Protein AF-A0A5B6X4G0-F1 (afdb_monomer_lite)

Sequence (119 aa):
MLKAKLSKEMHTSPTMQPSDYNLGEDCPVFENLFEFCQIYAGGTIDTARRLNNQLCDIVINWAGGLHHTKKCEAFGFCYISDMVLGILELLKYHARVLYIDIDVDHSDGVEEAFYFTDR

Foldseek 3Di:
DDDDDDPPPPPDDPPDDLVQQPDDDQADDDPCPVVLVCQQLVQLLVQLVCVLVVVDPDGDRPSAPLQQHAPRHADRNRDDHSVLNNVVSNVVRDVDDDDDDPDPDDSVRNCVSCVPDPD

Structure (mmCIF, N/CA/C/O backbone):
data_AF-A0A5B6X4G0-F1
#
_entry.id   AF-A0A5B6X4G0-F1
#
loop_
_atom_site.group_PDB
_atom_site.id
_atom_site.type_symbol
_atom_site.label_atom_id
_atom_site.label_alt_id
_atom_site.label_comp_id
_atom_site.label_asym_id
_atom_site.label_entity_id
_atom_site.label_seq_id
_atom_site.pdbx_PDB_ins_code
_atom_site.Cartn_x
_atom_site.Cartn_y
_atom_site.Cartn_z
_atom_site.occupancy
_atom_site.B_iso_or_equiv
_atom_site.auth_seq_id
_atom_site.auth_comp_id
_atom_site.auth_asym_id
_atom_site.auth_atom_id
_atom_site.pdbx_PDB_model_num
ATOM 1 N N . MET A 1 1 ? 52.488 11.495 6.772 1.00 39.47 1 MET A N 1
ATOM 2 C CA . MET A 1 1 ? 51.043 11.501 6.455 1.00 39.47 1 MET A CA 1
ATOM 3 C C . MET A 1 1 ? 50.605 10.074 6.168 1.00 39.47 1 MET A C 1
ATOM 5 O O . MET A 1 1 ? 50.981 9.516 5.145 1.00 39.47 1 MET A O 1
ATOM 9 N N . LEU A 1 2 ? 49.916 9.463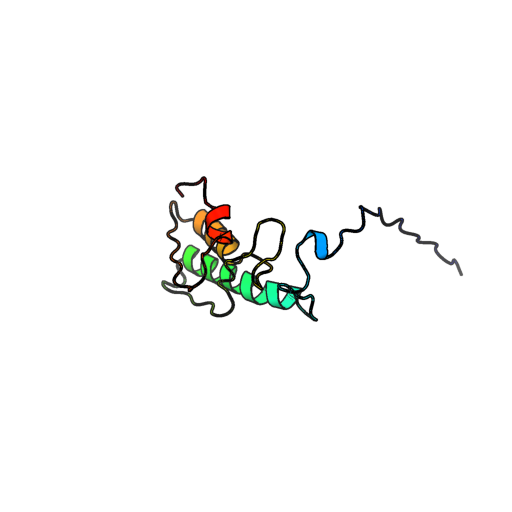 7.131 1.00 31.64 2 LEU A N 1
ATOM 10 C CA . LEU A 1 2 ? 49.432 8.083 7.092 1.00 31.64 2 LEU A CA 1
ATOM 11 C C . LEU A 1 2 ? 48.284 7.974 6.069 1.00 31.64 2 LEU A C 1
ATOM 13 O O . LEU A 1 2 ? 47.254 8.619 6.245 1.00 31.64 2 LEU A O 1
ATOM 17 N N . LYS A 1 3 ? 48.436 7.164 5.015 1.00 36.62 3 LYS A N 1
ATOM 18 C CA . LYS A 1 3 ? 47.300 6.719 4.194 1.00 36.62 3 LYS A CA 1
ATOM 19 C C . LYS A 1 3 ? 46.641 5.546 4.918 1.00 36.62 3 LYS A C 1
ATOM 21 O O . LYS A 1 3 ? 47.183 4.443 4.919 1.00 36.62 3 LYS A O 1
ATOM 26 N N . ALA A 1 4 ? 45.503 5.787 5.561 1.00 38.59 4 ALA A N 1
ATOM 27 C CA . ALA A 1 4 ? 44.689 4.723 6.132 1.00 38.59 4 ALA A CA 1
ATOM 28 C C . ALA A 1 4 ? 44.057 3.900 4.996 1.00 38.59 4 ALA A C 1
ATOM 30 O O . ALA A 1 4 ? 43.208 4.387 4.251 1.00 38.59 4 ALA A O 1
ATOM 31 N N . LYS A 1 5 ? 44.501 2.646 4.865 1.00 47.25 5 LYS A N 1
ATOM 32 C CA . LYS A 1 5 ? 43.754 1.569 4.212 1.00 47.25 5 LYS A CA 1
ATOM 33 C C . LYS A 1 5 ? 42.470 1.350 5.013 1.00 47.25 5 LYS A C 1
ATOM 35 O O . LYS A 1 5 ? 42.534 0.883 6.144 1.00 47.25 5 LYS A O 1
ATOM 40 N N . LEU A 1 6 ? 41.326 1.647 4.414 1.00 38.69 6 LEU A N 1
ATOM 41 C CA . LEU A 1 6 ? 40.034 1.110 4.829 1.00 38.69 6 LEU A CA 1
ATOM 42 C C . LEU A 1 6 ? 39.427 0.412 3.614 1.00 38.69 6 LEU A C 1
ATOM 44 O O . LEU A 1 6 ? 38.530 0.929 2.959 1.00 38.69 6 LEU A O 1
ATOM 48 N N . SER A 1 7 ? 39.954 -0.768 3.290 1.00 37.94 7 SER A N 1
ATOM 49 C CA . SER A 1 7 ? 39.195 -1.754 2.530 1.00 37.94 7 SER A CA 1
ATOM 50 C C . SER A 1 7 ? 38.190 -2.361 3.506 1.00 37.94 7 SER A C 1
ATOM 52 O O . SER A 1 7 ? 38.510 -3.308 4.222 1.00 37.94 7 SER A O 1
ATOM 54 N N . LYS A 1 8 ? 36.994 -1.773 3.603 1.00 41.69 8 LYS A N 1
ATOM 55 C CA . LYS A 1 8 ? 35.850 -2.527 4.118 1.00 41.69 8 LYS A CA 1
ATOM 56 C C . LYS A 1 8 ? 35.581 -3.608 3.081 1.00 41.69 8 LYS A C 1
ATOM 58 O O . LYS A 1 8 ? 35.135 -3.304 1.979 1.00 41.69 8 LYS A O 1
ATOM 63 N N . GLU A 1 9 ? 35.925 -4.840 3.422 1.00 37.94 9 GLU A N 1
ATOM 64 C CA . GLU A 1 9 ? 35.411 -6.017 2.741 1.00 37.94 9 GLU A CA 1
ATOM 65 C C . GLU A 1 9 ? 33.888 -5.963 2.867 1.00 37.94 9 GLU A C 1
ATOM 67 O O . GLU A 1 9 ? 33.306 -6.186 3.929 1.00 37.94 9 GLU A O 1
ATOM 72 N N . MET A 1 10 ? 33.251 -5.522 1.788 1.00 39.38 10 MET A N 1
ATOM 73 C CA . MET A 1 10 ? 31.817 -5.611 1.616 1.00 39.38 10 MET A CA 1
ATOM 74 C C . MET A 1 10 ? 31.537 -7.101 1.462 1.00 39.38 10 MET A C 1
ATOM 76 O O . MET A 1 10 ? 31.971 -7.709 0.487 1.00 39.38 10 MET A O 1
ATOM 80 N N . HIS A 1 11 ? 30.902 -7.705 2.464 1.00 40.31 11 HIS A N 1
ATOM 81 C CA . HIS A 1 11 ? 30.428 -9.078 2.375 1.00 40.31 11 HIS A CA 1
ATOM 82 C C . HIS A 1 11 ? 29.457 -9.126 1.187 1.00 40.31 11 HIS A C 1
ATOM 84 O O . HIS A 1 11 ? 28.324 -8.662 1.288 1.00 40.31 11 HIS A O 1
ATOM 90 N N . THR A 1 12 ? 29.927 -9.576 0.023 1.00 41.88 12 THR A N 1
ATOM 91 C CA . THR A 1 12 ? 29.094 -9.722 -1.167 1.00 41.88 12 THR A CA 1
ATOM 92 C C . THR A 1 12 ? 28.172 -10.904 -0.921 1.00 41.88 12 THR A C 1
ATOM 94 O O . THR A 1 12 ? 28.538 -12.055 -1.161 1.00 41.88 12 THR A O 1
ATOM 97 N N . SER A 1 13 ? 26.972 -10.622 -0.416 1.00 51.78 13 SER A N 1
ATOM 98 C CA . SER A 1 13 ? 25.807 -11.443 -0.730 1.00 51.78 13 SER A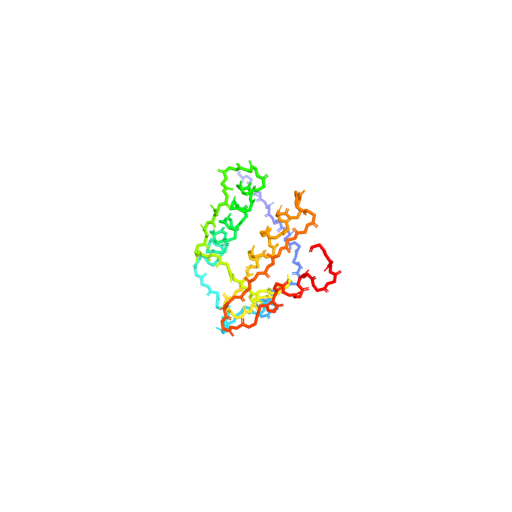 CA 1
ATOM 99 C C . SER A 1 13 ? 25.754 -11.642 -2.252 1.00 51.78 13 SER A C 1
ATOM 101 O O . SER A 1 13 ? 26.215 -10.750 -2.977 1.00 51.78 13 SER A O 1
ATOM 103 N N . PRO A 1 14 ? 25.238 -12.776 -2.763 1.00 58.16 14 PRO A N 1
ATOM 104 C CA . PRO A 1 14 ? 25.027 -12.930 -4.200 1.00 58.16 14 PRO A CA 1
ATOM 105 C C . PRO A 1 14 ? 24.343 -11.666 -4.729 1.00 58.16 14 PRO A C 1
ATOM 107 O O . PRO A 1 14 ? 23.391 -11.178 -4.120 1.00 58.16 14 PRO A O 1
ATOM 110 N N . THR A 1 15 ? 24.911 -11.067 -5.776 1.00 66.62 15 THR A N 1
ATOM 111 C CA . THR A 1 15 ? 24.420 -9.814 -6.352 1.00 66.62 15 THR A CA 1
ATOM 112 C C . THR A 1 15 ? 23.025 -10.058 -6.907 1.00 66.62 15 THR A C 1
ATOM 114 O O . THR A 1 15 ? 22.897 -10.569 -8.019 1.00 66.62 15 THR A O 1
ATOM 117 N N . MET A 1 16 ? 22.005 -9.737 -6.112 1.00 76.94 16 MET A N 1
ATOM 118 C CA . MET A 1 16 ? 20.603 -9.796 -6.511 1.00 76.94 16 MET A CA 1
ATOM 119 C C . MET A 1 16 ? 20.400 -8.917 -7.743 1.00 76.94 16 MET A C 1
ATOM 121 O O . MET A 1 16 ? 20.843 -7.765 -7.767 1.00 76.94 16 MET A O 1
ATOM 125 N N . GLN A 1 17 ? 19.783 -9.476 -8.776 1.00 85.12 17 GLN A N 1
ATOM 126 C CA . GLN A 1 17 ? 19.487 -8.775 -10.017 1.00 85.12 17 GLN A CA 1
ATOM 127 C C . GLN A 1 17 ? 18.074 -8.179 -9.960 1.00 85.12 17 GLN A C 1
ATOM 129 O O . GLN A 1 17 ? 17.201 -8.755 -9.316 1.00 85.12 17 GLN A O 1
ATOM 134 N N . PRO A 1 18 ? 17.795 -7.060 -10.654 1.00 84.31 18 PRO A N 1
ATOM 135 C CA . PRO A 1 18 ? 16.442 -6.497 -10.730 1.00 84.31 18 PRO A CA 1
ATOM 136 C C . PRO A 1 18 ? 15.387 -7.512 -11.205 1.00 84.31 18 PRO A C 1
ATOM 138 O O . PRO A 1 18 ? 14.271 -7.538 -10.692 1.00 84.31 18 PRO A O 1
ATOM 141 N N . SER A 1 19 ? 15.776 -8.410 -12.113 1.00 87.88 19 SER A N 1
ATOM 142 C CA . SER A 1 19 ? 14.930 -9.500 -12.606 1.00 87.88 19 SER A CA 1
ATOM 143 C C . SER A 1 19 ? 14.489 -10.480 -11.519 1.00 87.88 19 SER A C 1
ATOM 145 O O . SER A 1 19 ? 13.425 -11.071 -11.654 1.00 87.88 19 SER A O 1
ATOM 147 N N . ASP A 1 20 ? 15.267 -10.638 -10.440 1.00 90.56 20 ASP A N 1
ATOM 148 C CA . ASP A 1 20 ? 14.915 -11.520 -9.317 1.00 90.56 20 ASP A CA 1
ATOM 149 C C . ASP A 1 20 ? 13.685 -11.002 -8.544 1.00 90.56 20 ASP A C 1
ATOM 151 O O . ASP A 1 20 ? 13.076 -11.751 -7.788 1.00 90.56 20 ASP A O 1
ATOM 155 N N . TYR A 1 21 ? 13.325 -9.729 -8.746 1.00 91.75 21 TYR A N 1
ATOM 156 C CA . TYR A 1 21 ? 12.186 -9.035 -8.136 1.00 91.75 21 TYR A CA 1
ATOM 157 C C . TYR A 1 21 ? 11.146 -8.587 -9.169 1.00 91.75 21 TYR A C 1
ATOM 159 O O . TYR A 1 21 ? 10.325 -7.719 -8.873 1.00 91.75 21 TYR A O 1
ATOM 167 N N . ASN A 1 22 ? 11.214 -9.132 -10.388 1.00 93.19 22 ASN A N 1
ATOM 168 C CA . ASN A 1 22 ? 10.370 -8.755 -11.521 1.00 93.19 22 ASN A CA 1
ATOM 169 C C . ASN A 1 22 ? 10.425 -7.248 -11.870 1.00 93.19 22 ASN A C 1
ATOM 171 O O . ASN A 1 22 ? 9.466 -6.663 -12.366 1.00 93.19 22 ASN A O 1
ATOM 175 N N . LEU A 1 23 ? 11.574 -6.604 -11.629 1.00 93.19 23 LEU A N 1
ATOM 176 C CA . LEU A 1 23 ? 11.848 -5.250 -12.110 1.00 93.19 23 LEU A CA 1
ATOM 177 C C . LEU A 1 23 ? 12.377 -5.337 -13.545 1.00 93.19 23 LEU A C 1
ATOM 179 O O . LEU A 1 23 ? 13.446 -5.903 -13.792 1.00 93.19 23 LEU A O 1
ATOM 183 N N . GLY A 1 24 ? 11.626 -4.785 -14.493 1.00 90.62 24 GLY A N 1
ATOM 184 C CA . GLY A 1 24 ? 11.836 -5.017 -15.918 1.00 90.62 24 GLY A CA 1
ATOM 185 C C . GLY A 1 24 ? 10.861 -4.236 -16.791 1.00 90.62 24 GLY A C 1
ATOM 186 O O . GLY A 1 24 ? 10.734 -3.028 -16.640 1.00 90.62 24 GLY A O 1
ATOM 187 N N . GLU A 1 25 ? 10.213 -4.919 -17.731 1.00 89.00 25 GLU A N 1
ATOM 188 C CA . GLU A 1 25 ? 9.345 -4.292 -18.735 1.00 89.00 25 GLU A CA 1
ATOM 189 C C . GLU A 1 25 ? 8.083 -3.678 -18.107 1.00 89.00 25 GLU A C 1
ATOM 191 O O . GLU A 1 25 ? 7.876 -2.471 -18.223 1.00 89.00 25 GLU A O 1
ATOM 196 N N . ASP A 1 26 ? 7.311 -4.473 -17.359 1.00 91.31 26 ASP A N 1
ATOM 197 C CA . ASP A 1 26 ? 6.083 -4.008 -16.692 1.00 91.31 26 ASP A CA 1
ATOM 198 C C . ASP A 1 26 ? 6.368 -3.139 -15.458 1.00 91.31 26 ASP A C 1
ATOM 200 O O . ASP A 1 26 ? 5.592 -2.253 -15.108 1.00 91.31 26 ASP A O 1
ATOM 204 N N . CYS A 1 27 ? 7.500 -3.364 -14.792 1.00 95.62 27 CYS A N 1
ATOM 205 C CA . CYS A 1 27 ? 7.912 -2.635 -13.592 1.00 95.62 27 CYS A CA 1
ATOM 206 C C . CYS A 1 27 ? 9.294 -1.998 -13.809 1.00 95.62 27 CYS A C 1
ATOM 208 O O . CYS A 1 27 ? 10.293 -2.492 -13.269 1.00 95.62 27 CYS A O 1
ATOM 210 N N . PRO A 1 28 ? 9.391 -0.937 -14.633 1.00 95.25 28 PRO A N 1
ATOM 211 C CA . PRO A 1 28 ? 10.666 -0.339 -14.998 1.00 95.25 28 PRO A CA 1
ATOM 212 C C . PRO A 1 28 ? 11.353 0.338 -13.817 1.00 95.25 28 PRO A C 1
ATOM 214 O O . PRO A 1 28 ? 10.740 0.985 -12.971 1.00 95.25 28 PRO A O 1
ATOM 217 N N . VAL A 1 29 ? 12.682 0.269 -13.807 1.00 94.75 29 VAL A N 1
ATOM 218 C CA . VAL A 1 29 ? 13.488 1.087 -12.900 1.00 94.75 29 VAL A CA 1
ATOM 219 C C . VAL A 1 29 ? 13.586 2.499 -13.471 1.00 94.75 29 VAL A C 1
ATOM 221 O O . VAL A 1 29 ? 14.064 2.692 -14.588 1.00 94.75 29 VAL A O 1
ATOM 224 N N . PHE A 1 30 ? 13.169 3.492 -12.690 1.00 94.75 30 PHE A N 1
ATOM 225 C CA . PHE A 1 30 ? 13.258 4.908 -13.046 1.00 94.75 30 PHE A CA 1
ATOM 226 C C . PHE A 1 30 ? 13.868 5.740 -11.909 1.00 94.75 30 PHE A C 1
ATOM 228 O O . PHE A 1 30 ? 13.978 5.290 -10.763 1.00 94.75 30 PHE A O 1
ATOM 235 N N . GLU A 1 31 ? 14.313 6.955 -12.235 1.00 97.25 31 GLU A N 1
ATOM 236 C CA . GLU A 1 31 ? 14.870 7.888 -11.252 1.00 97.25 31 GLU A CA 1
ATOM 237 C C . GLU A 1 31 ? 13.829 8.202 -10.169 1.00 97.25 31 GLU A C 1
ATOM 239 O O . GLU A 1 31 ? 12.681 8.505 -10.476 1.00 97.25 31 GLU A O 1
ATOM 244 N N . ASN A 1 32 ? 14.225 8.131 -8.898 1.00 97.06 32 ASN A N 1
ATOM 245 C CA . ASN A 1 32 ? 13.341 8.345 -7.746 1.00 97.06 32 ASN A CA 1
ATOM 246 C C . ASN A 1 32 ? 12.226 7.293 -7.575 1.00 97.06 32 ASN A C 1
ATOM 248 O O . ASN A 1 32 ? 11.277 7.536 -6.833 1.00 97.06 32 ASN A O 1
ATOM 252 N N . LEU A 1 33 ? 12.362 6.091 -8.157 1.00 96.50 33 LEU A N 1
ATOM 253 C CA . LEU A 1 33 ? 11.424 4.976 -7.938 1.00 96.50 33 LEU A CA 1
ATOM 254 C C . LEU A 1 33 ? 11.141 4.724 -6.447 1.00 96.50 33 LEU A C 1
ATOM 256 O O . LEU A 1 33 ? 9.992 4.547 -6.045 1.00 96.50 33 LEU A O 1
ATOM 260 N N . PHE A 1 34 ? 12.176 4.727 -5.606 1.00 96.94 34 PHE A N 1
ATOM 261 C CA . PHE A 1 34 ? 11.983 4.494 -4.175 1.00 96.94 34 PHE A CA 1
ATOM 262 C C . PHE A 1 34 ? 11.250 5.652 -3.487 1.00 96.94 34 PHE A C 1
ATOM 264 O O . PHE A 1 34 ? 10.383 5.405 -2.657 1.00 96.94 34 PHE A O 1
ATOM 271 N N . GLU A 1 35 ? 11.535 6.901 -3.858 1.00 98.19 35 GLU A N 1
ATOM 272 C CA . GLU A 1 35 ? 10.824 8.070 -3.327 1.00 98.19 35 GLU A CA 1
ATOM 273 C C . GLU A 1 35 ? 9.347 8.057 -3.745 1.00 98.19 35 GLU A C 1
ATOM 275 O O . GLU A 1 35 ? 8.473 8.271 -2.907 1.00 98.19 35 GLU A O 1
ATOM 280 N N . PHE A 1 36 ? 9.056 7.701 -5.002 1.00 98.00 36 PHE A N 1
ATOM 281 C CA . PHE A 1 36 ? 7.694 7.443 -5.474 1.00 98.00 36 PHE A CA 1
ATOM 282 C C . PHE A 1 36 ? 6.986 6.425 -4.569 1.00 98.00 36 PHE A C 1
ATOM 284 O O . PHE A 1 36 ? 5.886 6.693 -4.081 1.00 98.00 36 PHE A O 1
ATOM 291 N N . CYS A 1 37 ? 7.661 5.314 -4.256 1.00 98.06 37 CYS A N 1
ATOM 292 C CA . CYS A 1 37 ? 7.141 4.300 -3.343 1.00 98.06 37 CYS A CA 1
ATOM 293 C C . CYS A 1 37 ? 6.900 4.815 -1.923 1.00 98.06 37 CYS A C 1
ATOM 295 O O . CYS A 1 37 ? 5.879 4.506 -1.310 1.00 98.06 37 CYS A O 1
ATOM 297 N N . GLN A 1 38 ? 7.814 5.629 -1.398 1.00 98.44 38 GLN A N 1
ATOM 298 C CA . GLN A 1 38 ? 7.682 6.220 -0.069 1.00 98.44 38 GLN A CA 1
ATOM 299 C C . GLN A 1 38 ? 6.485 7.168 0.032 1.00 98.44 38 GLN A C 1
ATOM 301 O O . GLN A 1 38 ? 5.818 7.178 1.066 1.00 98.44 38 GLN A O 1
ATOM 306 N N . ILE A 1 39 ? 6.201 7.946 -1.015 1.00 98.50 39 ILE A N 1
ATOM 307 C CA . ILE A 1 39 ? 5.106 8.921 -1.013 1.00 98.50 39 ILE A CA 1
ATOM 308 C C . ILE A 1 39 ? 3.754 8.214 -0.909 1.00 98.50 39 ILE A C 1
ATOM 310 O O . ILE A 1 39 ? 2.989 8.516 0.012 1.00 98.50 39 ILE A O 1
ATOM 314 N N . TYR A 1 40 ? 3.455 7.261 -1.799 1.00 98.50 40 TYR A N 1
ATOM 315 C CA . TYR A 1 40 ? 2.140 6.615 -1.772 1.00 98.50 40 TYR A CA 1
ATOM 316 C C . TYR A 1 40 ? 1.977 5.701 -0.553 1.00 98.50 40 TYR A C 1
ATOM 318 O O . TYR A 1 40 ? 0.952 5.776 0.125 1.00 98.50 40 TYR A O 1
ATOM 326 N N . ALA A 1 41 ? 3.002 4.912 -0.205 1.00 98.44 41 ALA A N 1
ATOM 327 C CA . ALA A 1 41 ? 2.925 3.996 0.931 1.00 98.44 41 ALA A CA 1
ATOM 328 C C . ALA A 1 41 ? 2.869 4.755 2.261 1.00 98.44 41 ALA A C 1
ATOM 330 O O . ALA A 1 41 ? 2.088 4.411 3.150 1.00 98.44 41 ALA A O 1
ATOM 331 N N . GLY A 1 42 ? 3.656 5.827 2.388 1.00 98.69 42 GLY A N 1
ATOM 332 C CA . GLY A 1 42 ? 3.622 6.719 3.542 1.00 98.69 42 GLY A CA 1
ATOM 333 C C . GLY A 1 42 ? 2.260 7.389 3.712 1.00 98.69 42 GLY A C 1
ATOM 334 O O . GLY A 1 42 ? 1.751 7.438 4.832 1.00 98.69 42 GLY A O 1
ATOM 335 N N . GLY A 1 43 ? 1.639 7.833 2.614 1.00 98.62 43 GLY A N 1
ATOM 336 C CA . GLY A 1 43 ? 0.275 8.366 2.618 1.00 98.62 43 GLY A CA 1
ATOM 337 C C . GLY A 1 43 ? -0.744 7.352 3.144 1.00 98.62 43 GLY A C 1
ATOM 338 O O . GLY A 1 43 ? -1.509 7.656 4.060 1.00 98.62 43 GLY A O 1
ATOM 339 N N . THR A 1 44 ? -0.716 6.118 2.643 1.00 98.75 44 THR A N 1
ATOM 340 C CA . THR A 1 44 ? -1.647 5.063 3.076 1.00 98.75 44 THR A CA 1
ATOM 341 C C . THR A 1 44 ? -1.449 4.692 4.550 1.00 98.75 44 THR A C 1
ATOM 343 O O . THR A 1 44 ? -2.419 4.582 5.299 1.00 98.75 44 THR A O 1
ATOM 346 N N . ILE A 1 45 ? -0.206 4.618 5.035 1.00 98.75 45 ILE A N 1
ATOM 34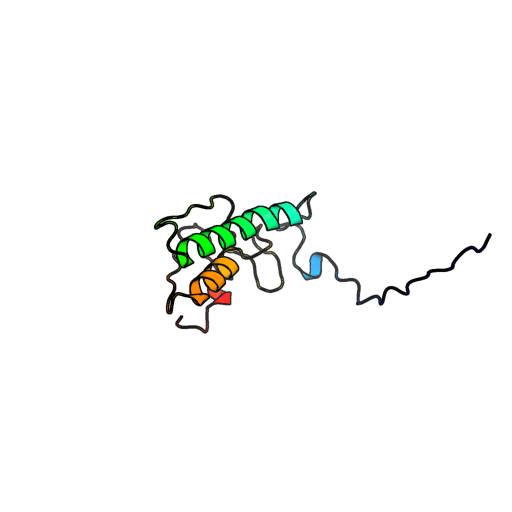7 C CA . ILE A 1 45 ? 0.069 4.385 6.463 1.00 98.75 45 ILE A CA 1
ATOM 348 C C . ILE A 1 45 ? -0.403 5.564 7.332 1.00 98.75 45 ILE A C 1
ATOM 350 O O . ILE A 1 45 ? -1.018 5.341 8.376 1.00 98.75 45 ILE A O 1
ATOM 354 N N . ASP A 1 46 ? -0.141 6.819 6.943 1.00 98.69 46 ASP A N 1
ATOM 355 C CA . ASP A 1 46 ? -0.575 7.994 7.721 1.00 98.69 46 ASP A CA 1
ATOM 356 C C . ASP A 1 46 ? -2.103 8.089 7.797 1.00 98.69 46 ASP A C 1
ATOM 358 O O . ASP A 1 46 ? -2.667 8.338 8.863 1.00 98.69 46 ASP A O 1
ATOM 362 N N . THR A 1 47 ? -2.794 7.818 6.689 1.00 98.50 47 THR A N 1
ATOM 363 C CA . THR A 1 47 ? -4.262 7.797 6.658 1.00 98.50 47 THR A CA 1
ATOM 364 C C . THR A 1 47 ? -4.845 6.708 7.566 1.00 98.50 47 THR A C 1
ATOM 366 O O . THR A 1 47 ? -5.718 7.015 8.381 1.00 98.50 47 THR A O 1
ATOM 369 N N . ALA A 1 48 ? -4.308 5.482 7.540 1.00 98.69 48 ALA A N 1
ATOM 370 C CA . ALA A 1 48 ? -4.693 4.420 8.475 1.00 98.69 48 ALA A CA 1
ATOM 371 C C . ALA A 1 48 ? -4.440 4.817 9.942 1.00 98.69 48 ALA A C 1
ATOM 373 O O . ALA A 1 48 ? -5.294 4.617 10.809 1.00 98.69 48 ALA A O 1
ATOM 374 N N . ARG A 1 49 ? -3.307 5.471 10.232 1.00 98.62 49 ARG A N 1
ATOM 375 C CA . ARG A 1 49 ? -3.014 6.011 11.570 1.00 98.62 49 ARG A CA 1
ATOM 376 C C . ARG A 1 49 ? -4.021 7.070 12.002 1.00 98.62 49 ARG A C 1
ATOM 378 O O . ARG A 1 49 ? -4.384 7.102 13.177 1.00 98.62 49 ARG A O 1
ATOM 385 N N . ARG A 1 50 ? -4.470 7.949 11.106 1.00 98.75 50 ARG A N 1
ATOM 386 C CA . ARG A 1 50 ? -5.483 8.972 11.423 1.00 98.75 50 ARG A CA 1
ATOM 387 C C . ARG A 1 50 ? -6.828 8.348 11.784 1.00 98.75 50 ARG A C 1
ATOM 389 O O . ARG A 1 50 ? -7.431 8.798 12.758 1.00 98.75 50 ARG A O 1
ATOM 396 N N . LEU A 1 51 ? -7.244 7.302 11.064 1.00 98.62 51 LEU A N 1
ATOM 397 C CA . LEU A 1 51 ? -8.445 6.522 11.386 1.00 98.62 51 LEU A CA 1
ATOM 398 C C . LEU A 1 51 ? -8.319 5.842 12.757 1.00 98.62 51 LEU A C 1
ATOM 4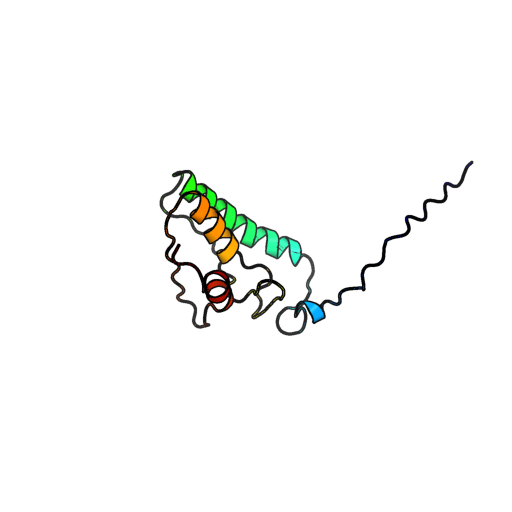00 O O . LEU A 1 51 ? -9.168 6.044 13.622 1.00 98.62 51 LEU A O 1
ATOM 404 N N . ASN A 1 52 ? -7.216 5.126 13.003 1.00 98.62 52 ASN A N 1
ATOM 405 C CA . ASN A 1 52 ? -6.955 4.455 14.283 1.00 98.62 52 ASN A CA 1
ATOM 406 C C . ASN A 1 52 ? -6.987 5.417 15.483 1.00 98.62 52 ASN A C 1
ATOM 408 O O . ASN A 1 52 ? -7.464 5.064 16.560 1.00 98.62 52 ASN A O 1
ATOM 412 N N . ASN A 1 53 ? -6.484 6.641 15.297 1.00 98.44 53 ASN A N 1
ATOM 413 C CA . ASN A 1 53 ? -6.462 7.680 16.329 1.00 98.44 53 ASN A CA 1
ATOM 414 C C . ASN A 1 53 ? -7.757 8.506 16.402 1.00 98.44 53 ASN A C 1
ATOM 416 O O . ASN A 1 53 ? -7.792 9.491 17.137 1.00 98.44 53 ASN A O 1
ATOM 420 N N . GLN A 1 54 ? -8.802 8.134 15.653 1.00 98.06 54 GLN A N 1
ATOM 421 C CA . GLN A 1 54 ? -10.103 8.817 15.636 1.00 98.06 54 GLN A CA 1
ATOM 422 C C . GLN A 1 54 ? -9.984 10.316 15.307 1.00 98.06 54 GLN A C 1
ATOM 424 O O . GLN A 1 54 ? -10.747 11.143 15.801 1.00 98.06 54 GLN A O 1
ATOM 429 N N . LEU A 1 55 ? -8.996 10.685 14.482 1.00 98.56 55 LEU A N 1
ATOM 430 C CA . LEU A 1 55 ? -8.768 12.074 14.068 1.00 98.56 55 LEU A CA 1
ATOM 431 C C . LEU A 1 55 ? -9.641 12.472 12.874 1.00 98.56 55 LEU A C 1
ATOM 433 O O . LEU A 1 55 ? -9.842 13.661 12.626 1.00 98.56 55 LEU A O 1
ATOM 437 N N . CYS A 1 56 ? -10.102 11.486 12.106 1.00 97.25 56 CYS A N 1
ATOM 438 C CA . CYS A 1 56 ? -10.933 11.643 10.919 1.00 97.25 56 CYS A CA 1
ATOM 439 C C . CYS A 1 56 ? -11.849 10.419 10.787 1.00 97.25 56 CYS A C 1
ATOM 441 O O . CYS A 1 56 ? -11.426 9.315 11.125 1.00 97.25 56 CYS A O 1
ATOM 443 N N . ASP A 1 57 ? -13.047 10.600 10.230 1.00 98.31 57 ASP A N 1
ATOM 444 C CA . ASP A 1 57 ? -13.938 9.488 9.858 1.00 98.31 57 ASP A CA 1
ATOM 445 C C . ASP A 1 57 ? -13.642 8.957 8.446 1.00 98.31 57 ASP A C 1
ATOM 447 O O . ASP A 1 57 ? -13.849 7.783 8.151 1.00 98.31 57 ASP A O 1
ATOM 451 N N . ILE A 1 58 ? -13.160 9.839 7.562 1.00 98.62 58 ILE A N 1
ATOM 452 C CA . ILE A 1 58 ? -12.825 9.544 6.167 1.00 98.62 58 ILE A CA 1
ATOM 453 C C . ILE A 1 58 ? -11.454 10.139 5.866 1.00 98.62 58 ILE A C 1
ATOM 455 O O . ILE A 1 58 ? -11.151 11.278 6.227 1.00 98.62 58 ILE A O 1
ATOM 459 N N . VAL A 1 59 ? -10.632 9.358 5.178 1.00 98.44 59 VAL A N 1
ATOM 460 C CA . VAL A 1 59 ? -9.291 9.721 4.726 1.00 98.44 59 VAL A CA 1
ATOM 461 C C . VAL A 1 59 ? -9.163 9.363 3.252 1.00 98.44 59 VAL A C 1
ATOM 463 O O . VAL A 1 59 ? -9.799 8.422 2.784 1.00 98.44 59 VAL A O 1
ATOM 466 N N . ILE A 1 60 ? -8.374 10.135 2.508 1.00 98.44 60 ILE A N 1
ATOM 467 C CA . ILE A 1 60 ? -8.228 9.966 1.062 1.00 98.44 60 ILE A CA 1
ATOM 468 C C . ILE A 1 60 ? -6.744 10.043 0.714 1.00 98.44 60 ILE A C 1
ATOM 470 O O . ILE A 1 60 ? -6.088 11.036 1.032 1.00 98.44 60 ILE A O 1
ATOM 474 N N . ASN A 1 61 ? -6.237 9.015 0.035 1.00 98.38 61 ASN A N 1
ATOM 475 C CA . ASN A 1 61 ? -4.911 9.000 -0.572 1.00 98.38 61 ASN A CA 1
ATOM 476 C C . ASN A 1 61 ? -5.021 8.537 -2.032 1.00 98.38 61 ASN A C 1
ATOM 478 O O . ASN A 1 61 ? -4.986 7.344 -2.305 1.00 98.38 61 ASN A O 1
ATOM 482 N N . TRP A 1 62 ? -5.140 9.480 -2.969 1.00 98.38 62 TRP A N 1
ATOM 483 C CA . TRP A 1 62 ? -5.245 9.160 -4.401 1.00 98.38 62 TRP A CA 1
ATOM 484 C C . TRP A 1 62 ? -3.958 8.606 -5.017 1.00 98.38 62 TRP A C 1
ATOM 486 O O . TRP A 1 62 ? -4.000 8.103 -6.131 1.00 98.38 62 TRP A O 1
ATOM 496 N N . ALA A 1 63 ? -2.817 8.739 -4.335 1.00 97.56 63 ALA A N 1
ATOM 497 C CA . ALA A 1 63 ? -1.550 8.207 -4.827 1.00 97.56 63 ALA A CA 1
ATOM 498 C C . ALA A 1 63 ? -1.381 6.706 -4.538 1.00 97.56 63 ALA A C 1
ATOM 500 O O . ALA A 1 63 ? -0.519 6.083 -5.148 1.00 97.56 63 ALA A O 1
ATOM 501 N N . GLY A 1 64 ? -2.138 6.165 -3.575 1.00 97.38 64 GLY A N 1
ATOM 502 C CA . GLY A 1 64 ? -2.086 4.762 -3.163 1.00 97.38 64 GLY A CA 1
ATOM 503 C C . GLY A 1 64 ? -3.046 3.865 -3.943 1.00 97.38 64 GLY A C 1
ATOM 504 O O . GLY A 1 64 ? -3.579 4.261 -4.976 1.00 97.38 64 GLY A O 1
ATOM 505 N N . GLY A 1 65 ? -3.284 2.663 -3.416 1.00 96.88 65 GLY A N 1
ATOM 506 C CA . GLY A 1 65 ? -4.146 1.661 -4.053 1.00 96.88 65 GLY A CA 1
ATOM 507 C C . GLY A 1 65 ? -3.407 0.746 -5.031 1.00 96.88 65 GLY A C 1
ATOM 508 O O . GLY A 1 65 ? -4.028 0.168 -5.915 1.00 96.88 65 GLY A O 1
ATOM 509 N N . LEU A 1 66 ? -2.085 0.602 -4.892 1.00 96.06 66 LEU A N 1
ATOM 510 C CA . LEU A 1 66 ? -1.263 -0.215 -5.785 1.00 96.06 66 LEU A CA 1
ATOM 511 C C . LEU A 1 66 ? -1.389 -1.694 -5.392 1.00 96.06 66 LEU A C 1
ATOM 513 O O . LEU A 1 66 ? -0.637 -2.225 -4.567 1.00 96.06 66 LEU A O 1
ATOM 517 N N . HIS A 1 67 ? -2.386 -2.352 -5.976 1.00 94.62 67 HIS A N 1
ATOM 518 C CA . HIS A 1 67 ? -2.932 -3.615 -5.479 1.00 94.62 67 HIS A CA 1
ATOM 519 C C . HIS A 1 67 ? -2.314 -4.907 -6.047 1.00 94.62 67 HIS A C 1
ATOM 521 O O . HIS A 1 67 ? -2.548 -5.981 -5.493 1.00 94.62 67 HIS A O 1
ATOM 527 N N . HIS A 1 68 ? -1.467 -4.815 -7.075 1.00 95.19 68 HIS A N 1
ATOM 528 C CA . HIS A 1 68 ? -0.854 -5.982 -7.724 1.00 95.19 68 HIS A CA 1
ATOM 529 C C . HIS A 1 68 ? 0.434 -6.480 -7.059 1.00 95.19 68 HIS A C 1
ATOM 531 O O . HIS A 1 68 ? 0.902 -7.583 -7.339 1.00 95.19 68 HIS A O 1
ATOM 537 N N . THR A 1 69 ? 1.041 -5.681 -6.174 1.00 88.25 69 THR A N 1
ATOM 538 C CA . THR A 1 69 ? 2.350 -6.021 -5.597 1.00 88.25 69 THR A CA 1
ATOM 539 C C . THR A 1 69 ? 2.287 -7.320 -4.792 1.00 88.25 69 THR A C 1
ATOM 541 O O . THR A 1 69 ? 1.444 -7.473 -3.903 1.00 88.25 69 THR A O 1
ATOM 544 N N . LYS A 1 70 ? 3.253 -8.210 -5.023 1.00 89.94 70 LYS A N 1
ATOM 545 C CA . LYS A 1 70 ? 3.435 -9.454 -4.271 1.00 89.94 70 LYS A CA 1
ATOM 546 C C . LYS A 1 70 ? 4.476 -9.287 -3.169 1.00 89.94 70 LYS A C 1
ATOM 548 O O . LYS A 1 70 ? 5.218 -8.311 -3.114 1.00 89.94 70 LYS A O 1
ATOM 553 N N . LYS A 1 71 ? 4.577 -10.263 -2.263 1.00 90.44 71 LYS A N 1
ATOM 554 C CA . LYS A 1 71 ? 5.463 -10.155 -1.086 1.00 90.44 71 LYS A CA 1
ATOM 555 C C . LYS A 1 71 ? 6.943 -9.937 -1.437 1.00 90.44 71 LYS A C 1
ATOM 557 O O . LYS A 1 71 ? 7.645 -9.269 -0.679 1.00 90.44 71 LYS A O 1
ATOM 562 N N . CYS A 1 72 ? 7.414 -10.529 -2.532 1.00 92.00 72 CYS A N 1
ATOM 563 C CA . CYS A 1 72 ? 8.828 -10.538 -2.911 1.00 92.00 72 CYS A CA 1
ATOM 564 C C . CYS A 1 72 ? 9.071 -10.139 -4.375 1.00 92.00 72 CYS A C 1
ATOM 566 O O . CYS A 1 72 ? 10.158 -10.396 -4.876 1.00 92.00 72 CYS A O 1
ATOM 568 N N . GLU A 1 73 ? 8.099 -9.539 -5.063 1.00 92.50 73 GLU A N 1
ATOM 569 C CA . GLU A 1 73 ? 8.235 -9.138 -6.468 1.00 92.50 73 GLU A CA 1
ATOM 570 C C . GLU A 1 73 ? 7.280 -7.988 -6.812 1.00 92.50 73 GLU A C 1
ATOM 572 O O . GLU A 1 73 ? 6.193 -7.864 -6.238 1.00 92.50 73 GLU A O 1
ATOM 577 N N . ALA A 1 74 ? 7.714 -7.136 -7.740 1.00 94.81 74 ALA A N 1
ATOM 578 C CA . ALA A 1 74 ? 6.876 -6.118 -8.355 1.00 94.81 74 ALA A CA 1
ATOM 579 C C . ALA A 1 74 ? 5.972 -6.760 -9.420 1.00 94.81 74 ALA A C 1
ATOM 581 O O . ALA A 1 74 ? 6.350 -7.743 -10.055 1.00 94.81 74 ALA A O 1
ATOM 582 N N . PHE A 1 75 ? 4.772 -6.231 -9.629 1.00 93.25 75 PHE A N 1
ATOM 583 C CA . PHE A 1 75 ? 3.855 -6.747 -10.649 1.00 93.25 75 PHE A CA 1
ATOM 584 C C . PHE A 1 75 ? 2.842 -5.673 -11.046 1.00 93.25 75 PHE A C 1
ATOM 586 O O . PHE A 1 75 ? 2.445 -4.875 -10.199 1.00 93.25 75 PHE A O 1
ATOM 593 N N . GLY A 1 76 ? 2.442 -5.623 -12.321 1.00 90.94 76 GLY A N 1
ATOM 594 C CA . GLY A 1 76 ? 1.393 -4.712 -12.801 1.00 90.94 76 GLY A CA 1
ATOM 595 C C . GLY A 1 76 ? 1.621 -3.247 -12.412 1.00 90.94 76 GLY A C 1
ATOM 596 O O . GLY A 1 76 ? 0.750 -2.628 -11.807 1.00 90.94 76 GLY A O 1
ATOM 597 N N . PHE A 1 77 ? 2.818 -2.707 -12.673 1.00 94.69 77 PHE A N 1
ATOM 598 C CA . PHE A 1 77 ? 3.238 -1.344 -12.291 1.00 94.69 77 PHE A CA 1
ATOM 599 C C . PHE A 1 77 ? 3.335 -1.070 -10.775 1.00 94.69 77 PHE A C 1
ATOM 601 O O . PHE A 1 77 ? 3.638 0.056 -10.371 1.00 94.69 77 PHE A O 1
ATOM 608 N N . CYS A 1 78 ? 3.128 -2.080 -9.927 1.00 95.50 78 CYS A N 1
ATOM 609 C CA . CYS A 1 78 ? 3.112 -1.957 -8.474 1.00 95.50 78 CYS A CA 1
ATOM 610 C C . CYS A 1 78 ? 4.400 -2.522 -7.844 1.00 95.50 78 CYS A C 1
ATOM 612 O O . CYS A 1 78 ? 4.843 -3.616 -8.189 1.00 95.50 78 CYS A O 1
ATOM 614 N N . TYR A 1 79 ? 5.005 -1.767 -6.917 1.00 96.50 79 TYR A N 1
ATOM 615 C CA . TYR A 1 79 ? 6.327 -2.076 -6.335 1.00 96.50 79 TYR A CA 1
ATOM 616 C C . TYR A 1 79 ? 6.294 -2.321 -4.819 1.00 96.50 79 TYR A C 1
ATOM 618 O O . TYR A 1 79 ? 7.072 -3.120 -4.303 1.00 96.50 79 TYR A O 1
ATOM 626 N N . ILE A 1 80 ? 5.424 -1.617 -4.089 1.00 96.19 80 ILE A N 1
ATOM 627 C CA . ILE A 1 80 ? 5.141 -1.809 -2.663 1.00 96.19 80 ILE A CA 1
ATOM 628 C C . ILE A 1 80 ? 3.623 -1.903 -2.520 1.00 96.19 80 ILE A C 1
ATOM 630 O O . ILE A 1 80 ? 2.900 -1.049 -3.021 1.00 96.19 80 ILE A O 1
ATOM 634 N N . SER A 1 81 ? 3.135 -2.918 -1.805 1.00 95.50 81 SER A N 1
ATOM 635 C CA . SER A 1 81 ? 1.707 -3.035 -1.500 1.00 95.50 81 SER A CA 1
ATOM 636 C C . SER A 1 81 ? 1.334 -2.091 -0.356 1.00 95.50 81 SER A C 1
ATOM 638 O O . SER A 1 81 ? 1.422 -2.446 0.822 1.00 95.50 81 SER A O 1
ATOM 640 N N . ASP A 1 82 ? 0.942 -0.860 -0.673 1.00 98.00 82 ASP A N 1
ATOM 641 C CA . ASP A 1 82 ? 0.531 0.113 0.338 1.00 98.00 82 ASP A CA 1
ATOM 642 C C . ASP A 1 82 ? -0.781 -0.272 1.022 1.00 98.00 82 ASP A C 1
ATOM 644 O O . ASP A 1 82 ? -0.918 -0.063 2.228 1.00 98.00 82 ASP A O 1
ATOM 648 N N . MET A 1 83 ? -1.701 -0.910 0.295 1.00 97.69 83 MET A N 1
ATOM 649 C CA . MET A 1 83 ? -2.949 -1.431 0.854 1.00 97.69 83 MET A CA 1
ATOM 650 C C . MET A 1 83 ? -2.707 -2.468 1.949 1.00 97.69 83 MET A C 1
ATOM 652 O O . MET A 1 83 ? -3.311 -2.377 3.019 1.00 97.69 83 MET A O 1
ATOM 656 N N . VAL A 1 84 ? -1.776 -3.407 1.743 1.00 98.00 84 VAL A N 1
ATOM 657 C CA . VAL A 1 84 ? -1.410 -4.389 2.776 1.00 98.00 84 VAL A CA 1
ATOM 658 C C . VAL A 1 84 ? -0.831 -3.689 4.003 1.00 98.00 84 VAL A C 1
ATOM 660 O O . VAL A 1 84 ? -1.221 -4.001 5.128 1.00 98.00 84 VAL A O 1
ATOM 663 N N . LEU A 1 85 ? 0.049 -2.700 3.814 1.00 98.38 85 LEU A N 1
ATOM 664 C CA . LEU A 1 85 ? 0.618 -1.927 4.923 1.00 98.38 85 LEU A CA 1
ATOM 665 C C . LEU A 1 85 ? -0.455 -1.131 5.685 1.00 98.38 85 LEU A C 1
ATOM 667 O O . LEU A 1 85 ? -0.440 -1.112 6.917 1.00 98.38 85 LEU A O 1
ATOM 671 N N . GLY A 1 86 ? -1.404 -0.521 4.974 1.00 98.62 86 GLY A N 1
ATOM 672 C CA . GLY A 1 86 ? -2.538 0.195 5.557 1.00 98.62 86 GLY A CA 1
ATOM 673 C C . GLY A 1 86 ? -3.472 -0.720 6.349 1.00 98.62 86 GLY A C 1
ATOM 674 O O . GLY A 1 86 ? -3.812 -0.410 7.490 1.00 98.62 86 GLY A O 1
ATOM 675 N N . ILE A 1 87 ? -3.838 -1.881 5.798 1.00 98.62 87 ILE A N 1
ATOM 676 C CA . ILE A 1 87 ? -4.681 -2.872 6.485 1.00 98.62 87 ILE A CA 1
ATOM 677 C C . ILE A 1 87 ? -3.973 -3.402 7.737 1.00 98.62 87 ILE A C 1
ATOM 679 O O . ILE A 1 87 ? -4.586 -3.467 8.802 1.00 98.62 87 ILE A O 1
ATOM 683 N N . LEU A 1 88 ? -2.674 -3.712 7.662 1.00 98.62 88 LEU A N 1
ATOM 684 C CA . LEU A 1 88 ? -1.890 -4.121 8.833 1.00 98.62 88 LEU A CA 1
ATOM 685 C C . LEU A 1 88 ? -1.846 -3.035 9.916 1.00 98.62 88 LEU A C 1
ATOM 687 O O . LEU A 1 88 ? -1.875 -3.358 11.105 1.00 98.62 88 LEU A O 1
ATOM 691 N N . GLU A 1 89 ? -1.795 -1.758 9.532 1.00 98.81 89 GLU A N 1
ATOM 692 C CA . GLU A 1 89 ? -1.891 -0.640 10.471 1.00 98.81 89 GLU A CA 1
ATOM 693 C C . GLU A 1 89 ? -3.277 -0.583 11.131 1.00 98.81 89 GLU A C 1
ATOM 695 O O . GLU A 1 89 ? -3.360 -0.478 12.355 1.00 98.81 89 GLU A O 1
ATOM 700 N N . LEU A 1 90 ? -4.366 -0.721 10.368 1.00 98.81 90 LEU A N 1
ATOM 701 C CA . LEU A 1 90 ? -5.738 -0.765 10.897 1.00 98.81 90 LEU A CA 1
ATOM 702 C C . LEU A 1 90 ? -5.960 -1.954 11.845 1.00 98.81 90 LEU A C 1
ATOM 704 O O . LEU A 1 90 ? -6.545 -1.809 12.922 1.00 98.81 90 LEU A O 1
ATOM 708 N N . LEU A 1 91 ? -5.429 -3.130 11.507 1.00 98.75 91 LEU A N 1
ATOM 709 C CA . LEU A 1 91 ? -5.540 -4.352 12.311 1.00 98.75 91 LEU A CA 1
ATOM 710 C C . LEU A 1 91 ? -4.854 -4.258 13.686 1.00 98.75 91 LEU A C 1
ATOM 712 O O . LEU A 1 91 ? -5.020 -5.161 14.511 1.00 98.75 91 LEU A O 1
ATOM 716 N N . LYS A 1 92 ? -4.109 -3.188 13.983 1.00 98.56 92 LYS A N 1
ATOM 717 C CA . LYS A 1 92 ? -3.613 -2.916 15.344 1.00 98.56 92 LYS A CA 1
ATOM 718 C C . LYS A 1 92 ? -4.730 -2.513 16.313 1.00 98.56 92 LYS A C 1
ATOM 720 O O . LYS A 1 92 ? -4.585 -2.743 17.510 1.00 98.56 92 LYS A O 1
ATOM 725 N N . TYR A 1 93 ? -5.825 -1.938 15.810 1.00 98.56 93 TYR A N 1
ATOM 726 C CA . TYR A 1 93 ? -6.930 -1.399 16.617 1.00 98.56 93 TYR A CA 1
ATOM 727 C C . TYR A 1 93 ? -8.281 -2.027 16.267 1.00 98.56 93 TYR A C 1
ATOM 729 O O . TYR A 1 93 ? -9.167 -2.110 17.119 1.00 98.56 93 TYR A O 1
ATOM 737 N N . HIS A 1 94 ? -8.437 -2.507 15.034 1.00 98.56 94 HIS A N 1
ATOM 738 C CA . HIS A 1 94 ? -9.667 -3.114 14.550 1.00 98.56 94 HIS A CA 1
ATOM 739 C C . HIS A 1 94 ? -9.559 -4.642 14.551 1.00 98.56 94 HIS A C 1
ATOM 741 O O . HIS A 1 94 ? -8.609 -5.233 14.035 1.00 98.56 94 HIS A O 1
ATOM 747 N N . ALA A 1 95 ? -10.559 -5.302 15.143 1.00 98.44 95 ALA A N 1
ATOM 748 C CA . ALA A 1 95 ? -10.625 -6.762 15.148 1.00 98.44 95 ALA A CA 1
ATOM 749 C C . ALA A 1 95 ? -10.823 -7.325 13.735 1.00 98.44 95 ALA A C 1
ATOM 751 O O . ALA A 1 95 ? -10.270 -8.383 13.445 1.00 98.44 95 ALA A O 1
ATOM 752 N N . ARG A 1 96 ? -11.595 -6.605 12.903 1.00 98.69 96 ARG A N 1
ATOM 753 C CA . ARG A 1 96 ? -11.867 -6.940 11.507 1.00 98.69 96 ARG A CA 1
ATOM 754 C C . ARG A 1 96 ? -11.738 -5.734 10.581 1.00 98.69 96 ARG A C 1
ATOM 756 O O . ARG A 1 96 ? -12.184 -4.651 10.970 1.00 98.69 96 ARG A O 1
ATOM 763 N N . VAL A 1 97 ? -11.206 -5.926 9.375 1.00 98.75 97 VAL A N 1
ATOM 764 C CA . VAL A 1 97 ? -11.108 -4.896 8.322 1.00 98.75 97 VAL A CA 1
ATOM 765 C C . VAL A 1 97 ? -11.738 -5.414 7.026 1.00 98.75 97 VAL A C 1
ATOM 767 O O . VAL A 1 97 ? -11.394 -6.487 6.550 1.00 98.75 97 VAL A O 1
ATOM 770 N N . LEU A 1 98 ? -12.666 -4.649 6.442 1.00 98.62 98 LEU A N 1
ATOM 771 C CA . LEU A 1 98 ? -13.245 -4.956 5.131 1.00 98.62 98 LEU A CA 1
ATOM 772 C C . LEU A 1 98 ? -12.478 -4.199 4.043 1.00 98.62 98 LEU A C 1
ATOM 774 O O . LEU A 1 98 ? -12.419 -2.971 4.079 1.00 98.62 98 LEU A O 1
ATOM 778 N N . TYR A 1 99 ? -11.946 -4.932 3.068 1.00 98.50 99 TYR A N 1
ATOM 779 C CA . TYR A 1 99 ? -11.349 -4.381 1.854 1.00 98.50 99 TYR A CA 1
ATOM 780 C C . TYR A 1 99 ? -12.333 -4.513 0.685 1.00 98.50 99 TYR A C 1
ATOM 782 O O . TYR A 1 99 ? -12.911 -5.580 0.479 1.00 98.50 99 TYR A O 1
ATOM 790 N N . ILE A 1 100 ? -12.551 -3.421 -0.051 1.00 98.31 100 ILE A N 1
ATOM 791 C CA . ILE A 1 100 ? -13.397 -3.384 -1.249 1.00 98.31 100 ILE A CA 1
ATOM 792 C C . ILE A 1 100 ? -12.541 -2.827 -2.377 1.00 98.31 100 ILE A C 1
ATOM 794 O O . ILE A 1 100 ? -12.045 -1.707 -2.266 1.00 98.31 100 ILE A O 1
ATOM 798 N N . ASP A 1 101 ? -12.415 -3.599 -3.450 1.00 98.06 101 ASP A N 1
ATOM 799 C CA . ASP A 1 101 ? -11.726 -3.196 -4.667 1.00 98.06 101 ASP A CA 1
ATOM 800 C C . ASP A 1 101 ? -12.745 -3.028 -5.800 1.00 98.06 101 ASP A C 1
ATOM 802 O O . ASP A 1 101 ? -13.638 -3.861 -5.969 1.00 98.06 101 ASP A O 1
ATOM 806 N N . ILE A 1 102 ? -12.645 -1.914 -6.518 1.00 98.12 102 ILE A N 1
ATOM 807 C CA . ILE A 1 102 ? -13.504 -1.564 -7.658 1.00 98.12 102 ILE A CA 1
ATOM 808 C C . ILE A 1 102 ? -12.687 -1.314 -8.926 1.00 98.12 102 ILE A C 1
ATOM 810 O O . ILE A 1 102 ? -13.243 -0.838 -9.919 1.00 98.12 102 ILE A O 1
ATOM 814 N N . ASP A 1 103 ? -11.381 -1.573 -8.875 1.00 97.44 103 ASP A N 1
ATOM 815 C CA . ASP A 1 103 ? -10.541 -1.560 -10.057 1.00 97.44 103 ASP A CA 1
ATOM 816 C C . ASP A 1 103 ? -11.020 -2.633 -11.055 1.00 97.44 103 ASP A C 1
ATOM 818 O O . ASP A 1 103 ? -11.733 -3.582 -10.708 1.00 97.44 103 ASP A O 1
ATOM 822 N N . VAL A 1 104 ? -10.699 -2.432 -12.332 1.00 97.69 104 VAL A N 1
ATOM 823 C CA . VAL A 1 104 ? -11.034 -3.385 -13.392 1.00 97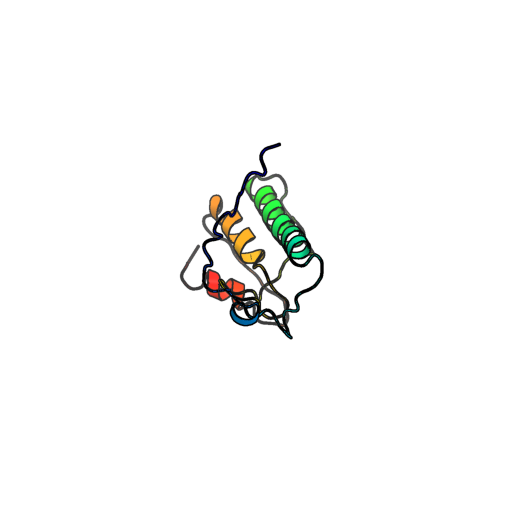.69 104 VAL A CA 1
ATOM 824 C C . VAL A 1 104 ? -10.203 -4.660 -13.269 1.00 97.69 104 VAL A C 1
ATOM 826 O O . VAL A 1 104 ? -10.691 -5.738 -13.621 1.00 97.69 104 VAL A O 1
ATOM 829 N N . ASP A 1 105 ? -8.980 -4.537 -12.754 1.00 96.12 105 ASP A N 1
ATOM 830 C CA . ASP A 1 105 ? -8.064 -5.642 -12.544 1.00 96.12 105 ASP A CA 1
ATOM 831 C C . ASP A 1 105 ? -8.266 -6.276 -11.156 1.00 96.12 105 ASP A C 1
ATOM 833 O O . ASP A 1 105 ? -8.661 -5.640 -10.177 1.00 96.12 105 ASP A O 1
ATOM 837 N N . HIS A 1 106 ? -8.040 -7.588 -11.061 1.00 96.38 106 HIS A N 1
ATOM 838 C CA . HIS A 1 106 ? -8.198 -8.306 -9.794 1.00 96.38 106 HIS A CA 1
ATOM 839 C C . HIS A 1 106 ? -7.073 -7.949 -8.818 1.00 96.38 106 HIS A C 1
ATOM 841 O O . HIS A 1 106 ? -5.896 -8.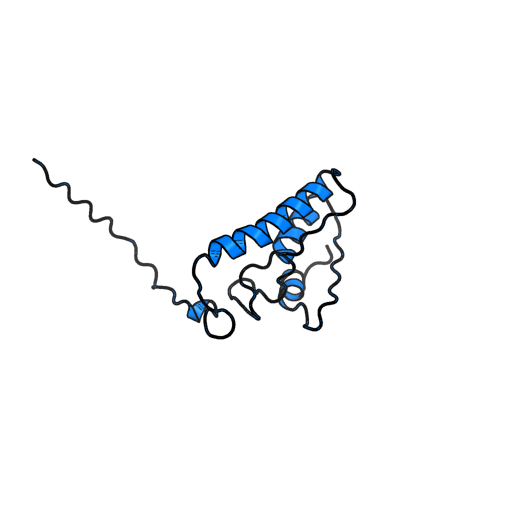009 -9.161 1.00 96.38 106 HIS A O 1
ATOM 847 N N . SER A 1 107 ? -7.463 -7.658 -7.575 1.00 95.25 107 SER A N 1
ATOM 848 C CA . SER A 1 107 ? -6.597 -7.315 -6.439 1.00 95.25 107 SER A CA 1
ATOM 849 C C . SER A 1 107 ? -5.813 -8.505 -5.872 1.00 95.25 107 SER A C 1
ATOM 851 O O . SER A 1 107 ? -5.901 -8.861 -4.692 1.00 95.25 107 SER A O 1
ATOM 853 N N . ASP A 1 108 ? -5.057 -9.169 -6.728 1.00 95.38 108 ASP A N 1
ATOM 854 C CA . ASP A 1 108 ? -4.375 -10.419 -6.432 1.00 95.38 108 ASP A CA 1
ATOM 855 C C . ASP A 1 108 ? -3.300 -10.286 -5.339 1.00 95.38 108 ASP A C 1
ATOM 857 O O . ASP A 1 108 ? -3.068 -11.232 -4.587 1.00 95.38 108 ASP A O 1
ATOM 861 N N . GLY A 1 109 ? -2.634 -9.135 -5.218 1.00 94.56 109 GLY A N 1
ATOM 862 C CA . GLY A 1 109 ? -1.642 -8.879 -4.169 1.00 94.56 109 GLY A CA 1
ATOM 863 C C . GLY A 1 109 ? -2.258 -8.740 -2.774 1.00 94.56 109 GLY A C 1
ATOM 864 O O . GLY A 1 109 ? -1.750 -9.309 -1.804 1.00 94.56 109 GLY A O 1
ATOM 865 N N . VAL A 1 110 ? -3.377 -8.016 -2.663 1.00 97.00 110 VAL A N 1
ATOM 866 C CA . VAL A 1 110 ? -4.087 -7.834 -1.384 1.00 97.00 110 VAL A CA 1
ATOM 867 C C . VAL A 1 110 ? -4.799 -9.122 -0.972 1.00 97.00 110 VAL A C 1
ATOM 869 O O . VAL A 1 110 ? -4.732 -9.503 0.198 1.00 97.00 110 VAL A O 1
ATOM 872 N N . GLU A 1 111 ? -5.429 -9.823 -1.922 1.00 97.56 111 GLU A N 1
ATOM 873 C CA . GLU A 1 111 ? -6.060 -11.124 -1.679 1.00 97.56 111 GLU A CA 1
ATOM 874 C C . GLU A 1 111 ? -5.050 -12.134 -1.126 1.00 97.56 111 GLU A C 1
ATOM 876 O O . GLU A 1 111 ? -5.278 -12.719 -0.067 1.00 97.56 111 GLU A O 1
ATOM 881 N N . GLU A 1 112 ? -3.908 -12.303 -1.794 1.00 97.12 112 GLU A N 1
ATOM 882 C CA . GLU A 1 112 ? -2.875 -13.256 -1.385 1.00 97.12 112 GLU A CA 1
ATOM 883 C C . GLU A 1 112 ? -2.342 -12.960 0.024 1.00 97.12 112 GLU A C 1
ATOM 885 O O . GLU A 1 112 ? -2.147 -13.876 0.828 1.00 97.12 112 GLU A O 1
ATOM 890 N N . ALA A 1 113 ? -2.155 -11.680 0.360 1.00 97.56 113 ALA A N 1
ATOM 891 C CA . ALA A 1 113 ? -1.634 -11.263 1.658 1.00 97.56 113 ALA A CA 1
ATOM 892 C C . ALA A 1 113 ? -2.547 -11.641 2.839 1.00 97.56 113 ALA A C 1
ATOM 894 O O . ALA A 1 113 ? -2.045 -11.872 3.944 1.00 97.56 113 ALA A O 1
ATOM 895 N N . PHE A 1 114 ? -3.862 -11.725 2.617 1.00 98.06 114 PHE A N 1
ATOM 896 C CA . PHE A 1 114 ? -4.857 -11.988 3.662 1.00 98.06 114 PHE A CA 1
ATOM 897 C C . PHE A 1 114 ? -5.674 -13.271 3.438 1.00 98.06 114 PHE A C 1
ATOM 899 O O . PHE A 1 114 ? -6.599 -13.550 4.198 1.00 98.06 114 PHE A O 1
ATOM 906 N N . TYR A 1 115 ? -5.295 -14.109 2.470 1.00 98.19 115 TYR A N 1
ATOM 907 C CA . TYR A 1 115 ? -6.058 -15.298 2.067 1.00 98.19 115 TYR A CA 1
ATOM 908 C C . TYR A 1 115 ? -6.341 -16.298 3.205 1.00 98.19 115 TYR A C 1
ATOM 910 O O . TYR A 1 115 ? -7.328 -17.029 3.179 1.00 98.19 115 TYR A O 1
ATOM 918 N N . PHE A 1 116 ? -5.472 -16.342 4.219 1.00 98.00 116 PHE A N 1
ATOM 919 C CA . PHE A 1 116 ? -5.541 -17.296 5.333 1.00 98.00 116 PHE A CA 1
ATOM 920 C C . PHE A 1 116 ? -5.924 -16.662 6.681 1.00 98.00 116 PHE A C 1
ATOM 922 O O . PHE A 1 116 ? -5.621 -17.230 7.731 1.00 98.00 116 PHE A O 1
ATOM 929 N N . THR A 1 117 ? -6.565 -15.491 6.682 1.00 97.88 117 THR A N 1
ATOM 930 C CA . THR A 1 117 ? -7.063 -14.829 7.901 1.00 97.88 117 THR A CA 1
ATOM 931 C C . THR A 1 117 ? -8.550 -14.495 7.786 1.00 97.88 117 THR A C 1
ATOM 933 O O . THR A 1 117 ? -9.058 -14.234 6.703 1.00 97.88 117 THR A O 1
ATOM 936 N N . ASP A 1 118 ? -9.252 -14.507 8.919 1.00 97.69 118 ASP A N 1
ATOM 937 C CA . ASP A 1 118 ? -10.644 -14.057 9.073 1.00 97.69 118 ASP A CA 1
ATOM 938 C C . ASP A 1 118 ? -10.761 -12.662 9.720 1.00 97.69 118 ASP A C 1
ATOM 940 O O . ASP A 1 118 ? -11.866 -12.145 9.925 1.00 97.69 118 ASP A O 1
ATOM 944 N N . ARG A 1 119 ? -9.615 -12.077 10.076 1.00 97.75 119 ARG A N 1
ATOM 945 C CA . ARG A 1 119 ? -9.474 -10.697 10.543 1.00 97.75 119 ARG A CA 1
ATOM 946 C C . ARG A 1 119 ? -9.527 -9.707 9.391 1.00 97.75 119 ARG A C 1
ATOM 948 O O . ARG A 1 119 ? -8.797 -9.950 8.413 1.00 97.75 119 ARG A O 1
#

Organism: NCBI:txid47621

pLDDT: mean 89.51, std 18.19, range [31.64, 98.81]

Secondary structure (DSSP, 8-state):
-----------------GGGGT-SSSS---TTHHHHHHHHHHHHHHHHHHHHTTS-S----TT---TT-BTTB-BTTBSS-HHHHHHHHHTTT-S-------SSS--HHHHHHHTT---

Radius of gyration: 18.72 Å; chains: 1; bounding box: 65×29×35 Å

InterPro domains:
  IPR000286 Histone deacetylase HDAC [PR01270] (64-87)
  IPR000286 Histone deacetylase HDAC [PR01270] (96-111)
  IPR003084 Class I/II Histone deacetylase HDAC [PR01271] (21-38)
  IPR003084 Class I/II Histone deacetylase HDAC [PR01271] (42-62)
  IPR003084 Class I/II Histone deacetylase HDAC [PR01271] (83-99)
  IPR023696 Ureohydrolase domain superfamily [SSF52768] (10-119)
  IPR023801 Histone deacetylase domain [PF00850] (20-118)
  IPR037138 Histone deacetylase domain superfamily [G3DSA:3.40.800.20] (2-119)